Protein AF-A0A9C7SBJ3-F1 (afdb_monomer_lite)

Secondary structure (DSSP, 8-state):
---------TTS-----------HHHHHHHHHHHHHHHHHHHHHHHHHHHHHHHHHHHHHHTT-SHHHHHSPEESGGG-EE-SHHHHHHHHHHHHHHHHHHHHHHHHHHHHHHHTTTTTTT--SHHHHHHHHHHHHHHHHHHS-HHHHHHH-

pLDDT: mean 85.6, std 13.5, range [46.47, 98.31]

Radius of gyration: 31.0 Å; chains: 1; bounding box: 94×30×57 Å

Foldseek 3Di:
DDDDDDPDDPPPPPPPDPPPPPPPVVVVVVVVVVVVVVVVVVVVVVVVVCVVVVVCCVVVVVVDDPFQCCWDFDDVVVGDTHCPVVVVVVVVVVVVCCVPVVVVVVVLVCCLVPPLVVCPPDDDDVNVVSVVVVVVVVVVVPDDVVVVVPPD

Structure (mmCIF, N/CA/C/O backbone):
data_AF-A0A9C7SBJ3-F1
#
_entry.id   AF-A0A9C7SBJ3-F1
#
loop_
_atom_site.group_PDB
_atom_site.id
_atom_site.type_symbol
_atom_site.label_atom_id
_atom_site.label_alt_id
_atom_site.label_comp_id
_atom_site.label_asym_id
_atom_site.label_entity_id
_atom_site.label_seq_id
_atom_site.pdbx_PDB_ins_code
_atom_site.Cartn_x
_atom_site.Cartn_y
_atom_site.Cartn_z
_atom_site.occupancy
_atom_site.B_iso_or_equiv
_atom_site.auth_seq_id
_atom_site.auth_comp_id
_atom_site.auth_asym_id
_atom_site.auth_atom_id
_atom_site.pdbx_PDB_model_num
ATOM 1 N N . MET A 1 1 ? -69.947 -18.594 26.181 1.00 46.47 1 MET A N 1
ATOM 2 C CA . MET A 1 1 ? -70.410 -17.427 25.400 1.00 46.47 1 MET A CA 1
ATOM 3 C C . MET A 1 1 ? -69.215 -16.877 24.649 1.00 46.47 1 MET A C 1
ATOM 5 O O . MET A 1 1 ? -68.281 -16.397 25.271 1.00 46.47 1 MET A O 1
ATOM 9 N N . SER A 1 2 ? -69.204 -17.101 23.341 1.00 59.06 2 SER A N 1
ATOM 10 C CA . SER A 1 2 ? -68.100 -16.868 22.411 1.00 59.06 2 SER A CA 1
ATOM 11 C C . SER A 1 2 ? -68.526 -15.799 21.409 1.00 59.06 2 SER A C 1
ATOM 13 O O . SER A 1 2 ? -69.436 -16.054 20.620 1.00 59.06 2 SER A O 1
ATOM 15 N N . GLU A 1 3 ? -67.896 -14.627 21.424 1.00 59.25 3 GLU A N 1
ATOM 16 C CA . GLU A 1 3 ? -68.068 -13.660 20.337 1.00 59.25 3 GLU A CA 1
ATOM 17 C C . GLU A 1 3 ? -67.045 -13.917 19.215 1.00 59.25 3 GLU A C 1
ATOM 19 O O . GLU A 1 3 ? -65.870 -14.162 19.503 1.00 59.25 3 GLU A O 1
ATOM 24 N N . PRO A 1 4 ? -67.462 -13.892 17.934 1.00 60.47 4 PRO A N 1
ATOM 25 C CA . PRO A 1 4 ? -66.590 -14.184 16.805 1.00 60.47 4 PRO A CA 1
ATOM 26 C C . PRO A 1 4 ? -65.847 -12.937 16.299 1.00 60.47 4 PRO A C 1
ATOM 28 O O . PRO A 1 4 ? -66.398 -11.844 16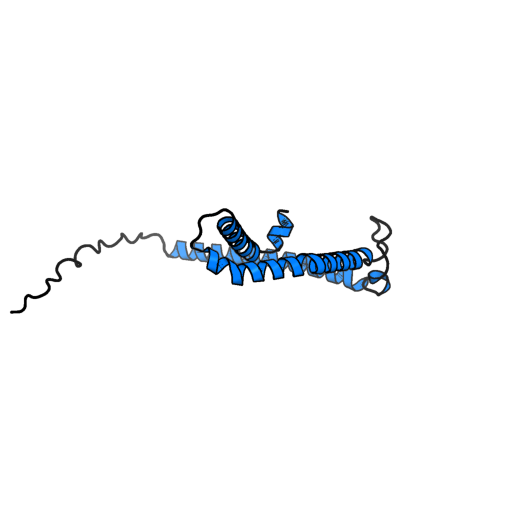.174 1.00 60.47 4 PRO A O 1
ATOM 31 N N . VAL A 1 5 ? -64.584 -13.144 15.923 1.00 64.62 5 VAL A N 1
ATOM 32 C CA . VAL A 1 5 ? -63.692 -12.168 15.282 1.00 64.62 5 VAL A CA 1
ATOM 33 C C . VAL A 1 5 ? -64.270 -11.712 13.934 1.00 64.62 5 VAL A C 1
ATOM 35 O O . VAL A 1 5 ? -64.332 -12.479 12.972 1.00 64.62 5 VAL A O 1
ATOM 38 N N . ARG A 1 6 ? -64.661 -10.436 13.827 1.00 64.25 6 ARG A N 1
ATOM 39 C CA . ARG A 1 6 ? -65.054 -9.801 12.557 1.00 64.25 6 ARG A CA 1
ATOM 40 C C . ARG A 1 6 ? -63.819 -9.386 11.753 1.00 64.25 6 ARG A C 1
ATOM 42 O O . ARG A 1 6 ? -63.300 -8.285 11.904 1.00 64.25 6 ARG A O 1
ATOM 49 N N . VAL A 1 7 ? -63.388 -10.255 10.840 1.00 60.97 7 VAL A N 1
ATOM 50 C CA . VAL A 1 7 ? -62.441 -9.921 9.763 1.00 60.97 7 VAL A CA 1
ATOM 51 C C . VAL A 1 7 ? -63.207 -9.197 8.650 1.00 60.97 7 VAL A C 1
ATOM 53 O O . VAL A 1 7 ? -63.716 -9.815 7.715 1.00 60.97 7 VAL A O 1
ATOM 56 N N . ILE A 1 8 ? -63.336 -7.875 8.758 1.00 63.19 8 ILE A N 1
ATOM 57 C CA . ILE A 1 8 ? -63.986 -7.031 7.746 1.00 63.19 8 ILE A CA 1
ATOM 58 C C . ILE A 1 8 ? -62.970 -5.995 7.263 1.00 63.19 8 ILE A C 1
ATOM 60 O O . ILE A 1 8 ? -62.528 -5.156 8.037 1.00 63.19 8 ILE A O 1
ATOM 64 N N . GLY A 1 9 ? -62.624 -6.036 5.970 1.00 62.47 9 GLY A N 1
ATOM 65 C CA . GLY A 1 9 ? -62.243 -4.804 5.268 1.00 62.47 9 GLY A CA 1
ATOM 66 C C . GLY A 1 9 ? -61.027 -4.799 4.342 1.00 62.47 9 GLY A C 1
ATOM 67 O O . GLY A 1 9 ? -60.886 -3.840 3.597 1.00 62.47 9 GLY A O 1
ATOM 68 N N . TRP A 1 10 ? -60.175 -5.827 4.272 1.00 57.22 10 TRP A N 1
ATOM 69 C CA . TRP A 1 10 ? -58.970 -5.741 3.414 1.00 57.22 10 TRP A CA 1
ATOM 70 C C . TRP A 1 10 ? -59.217 -5.937 1.906 1.00 57.22 10 TRP A C 1
ATOM 72 O O . TRP A 1 10 ? -58.283 -5.898 1.108 1.00 57.22 10 TRP A O 1
ATOM 82 N N . ARG A 1 11 ? -60.466 -6.145 1.469 1.00 63.94 11 ARG A N 1
ATOM 83 C CA . ARG A 1 11 ? -60.760 -6.549 0.082 1.00 63.94 11 ARG A CA 1
ATOM 84 C C . ARG A 1 11 ? -60.920 -5.420 -0.945 1.00 63.94 11 ARG A C 1
ATOM 86 O O . ARG A 1 11 ? -61.099 -5.748 -2.110 1.00 63.94 11 ARG A O 1
ATOM 93 N N . VAL A 1 12 ? -60.818 -4.133 -0.588 1.00 62.72 12 VAL A N 1
ATOM 94 C CA . VAL A 1 12 ? -61.255 -3.051 -1.509 1.00 62.72 12 VAL A CA 1
ATOM 95 C C . VAL A 1 12 ? -60.161 -2.075 -1.978 1.00 62.72 12 VAL A C 1
ATOM 97 O O . VAL A 1 12 ? -60.414 -1.280 -2.872 1.00 62.72 12 VAL A O 1
ATOM 100 N N . ALA A 1 13 ? -58.908 -2.166 -1.526 1.00 57.09 13 ALA A N 1
ATOM 101 C CA . ALA A 1 13 ? -57.881 -1.197 -1.950 1.00 57.09 13 ALA A CA 1
ATOM 102 C C . ALA A 1 13 ? -56.640 -1.798 -2.626 1.00 57.09 13 ALA A C 1
ATOM 104 O O . ALA A 1 13 ? -55.565 -1.209 -2.582 1.00 57.09 13 ALA A O 1
ATOM 105 N N . ARG A 1 14 ? -56.779 -2.907 -3.366 1.00 58.81 14 ARG A N 1
ATOM 106 C CA . ARG A 1 14 ? -55.873 -3.155 -4.504 1.00 58.81 14 ARG A CA 1
ATOM 107 C C . ARG A 1 14 ? -56.377 -2.358 -5.702 1.00 58.81 14 ARG A C 1
ATOM 109 O O . ARG A 1 14 ? -56.839 -2.918 -6.690 1.00 58.81 14 ARG A O 1
ATOM 116 N N . LYS A 1 15 ? -56.309 -1.026 -5.594 1.00 52.16 15 LYS A N 1
ATOM 117 C CA . LYS A 1 15 ? -56.366 -0.153 -6.766 1.00 52.16 15 LYS A CA 1
ATOM 118 C C . LYS A 1 15 ? -55.186 -0.587 -7.623 1.00 52.16 15 LYS A C 1
ATOM 120 O O . LYS A 1 15 ? -54.042 -0.380 -7.224 1.00 52.16 15 LYS A O 1
ATOM 125 N N . ALA A 1 16 ? -55.473 -1.306 -8.707 1.00 59.06 16 ALA A N 1
ATOM 126 C CA . ALA A 1 16 ? -54.475 -1.752 -9.658 1.00 59.06 16 ALA A CA 1
ATOM 127 C C . ALA A 1 16 ? -53.581 -0.551 -9.966 1.00 59.06 16 ALA A C 1
ATOM 129 O O . ALA A 1 16 ? -54.063 0.456 -10.490 1.00 59.06 16 ALA A O 1
ATOM 130 N N . MET A 1 17 ? -52.309 -0.622 -9.557 1.00 56.94 17 MET A N 1
ATOM 131 C CA . MET A 1 17 ? -51.326 0.352 -10.004 1.00 56.94 17 MET A CA 1
ATOM 132 C C . MET A 1 17 ? -51.444 0.379 -11.526 1.00 56.94 17 MET A C 1
ATOM 134 O O . MET A 1 17 ? -51.413 -0.700 -12.130 1.00 56.94 17 MET A O 1
ATOM 138 N N . PRO A 1 18 ? -51.653 1.550 -12.148 1.00 52.16 18 PRO A N 1
ATOM 139 C CA . PRO A 1 18 ? -51.673 1.634 -13.593 1.00 52.16 18 PRO A CA 1
ATOM 140 C C . PRO A 1 18 ? -50.345 1.059 -14.072 1.00 52.16 18 PRO A C 1
ATOM 142 O O . PRO A 1 18 ? -49.283 1.627 -13.827 1.00 52.16 18 PRO A O 1
ATOM 145 N N . GLN A 1 19 ? -50.414 -0.128 -14.674 1.00 59.88 19 GLN A N 1
ATOM 146 C CA . GLN A 1 19 ? -49.285 -0.761 -15.327 1.00 59.88 19 GLN A CA 1
ATOM 147 C C . GLN A 1 19 ? -48.855 0.237 -16.387 1.00 59.88 19 GLN A C 1
ATOM 149 O O . GLN A 1 19 ? -49.544 0.398 -17.397 1.00 59.88 19 GLN A O 1
ATOM 154 N N . ALA A 1 20 ? -47.778 0.978 -16.124 1.00 59.66 20 ALA A N 1
ATOM 155 C CA . ALA A 1 20 ? -47.183 1.827 -17.129 1.00 59.66 20 ALA A CA 1
ATOM 156 C C . ALA A 1 20 ? -46.892 0.900 -18.311 1.00 59.66 20 ALA A C 1
ATOM 158 O O . ALA A 1 20 ? -45.993 0.061 -18.238 1.00 59.66 20 ALA A O 1
ATOM 159 N N . LYS A 1 21 ? -47.688 1.008 -19.384 1.00 54.66 21 LYS A N 1
ATOM 160 C CA . LYS A 1 21 ? -47.468 0.335 -20.670 1.00 54.66 21 LYS A CA 1
ATOM 161 C C . LYS A 1 21 ? -46.233 0.948 -21.343 1.00 54.66 21 LYS A C 1
ATOM 163 O O . LYS A 1 21 ? -46.272 1.411 -22.475 1.00 54.66 21 LYS A O 1
ATOM 168 N N . SER A 1 22 ? -45.128 1.037 -20.616 1.00 62.22 22 SER A N 1
ATOM 169 C CA . SER A 1 22 ? -43.867 1.570 -21.085 1.00 62.22 22 SER A CA 1
ATOM 170 C C . SER A 1 22 ? -43.103 0.417 -21.715 1.00 62.22 22 SER A C 1
ATOM 172 O O . SER A 1 22 ? -42.598 -0.447 -21.002 1.00 62.22 22 SER 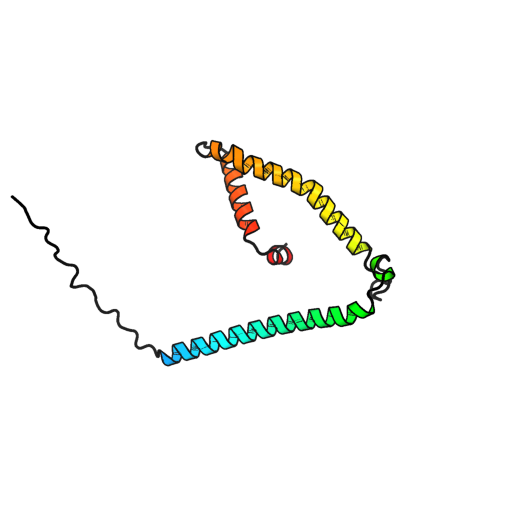A O 1
ATOM 174 N N . ASN A 1 23 ? -43.088 0.403 -23.047 1.00 67.75 23 ASN A N 1
ATOM 175 C CA . ASN A 1 23 ? -42.319 -0.460 -23.947 1.00 67.75 23 ASN A CA 1
ATOM 176 C C . ASN A 1 23 ? -41.276 -1.372 -23.265 1.00 67.75 23 ASN A C 1
ATOM 178 O O . ASN A 1 23 ? -40.088 -1.047 -23.209 1.00 67.75 23 ASN A O 1
ATOM 182 N N . LEU A 1 24 ? -41.715 -2.548 -22.803 1.00 77.00 24 LEU A N 1
ATOM 183 C CA . LEU A 1 24 ? -40.861 -3.568 -22.184 1.00 77.00 24 LEU A CA 1
ATOM 184 C C . LEU A 1 24 ? -39.705 -3.978 -23.114 1.00 77.00 24 LEU A C 1
ATOM 186 O O . LEU A 1 24 ? -38.568 -4.111 -22.674 1.00 77.00 24 LEU A O 1
ATOM 190 N N . ALA A 1 25 ? -39.973 -4.060 -24.422 1.00 79.25 25 ALA A N 1
ATOM 191 C CA . ALA A 1 25 ? -38.964 -4.329 -25.446 1.00 79.25 25 ALA A CA 1
ATOM 192 C C . ALA A 1 25 ? -37.867 -3.249 -25.506 1.00 79.25 25 ALA A C 1
ATOM 194 O O . ALA A 1 25 ? -36.688 -3.580 -25.613 1.00 79.25 25 ALA A O 1
ATOM 195 N N . ARG A 1 26 ? -38.224 -1.960 -25.364 1.00 82.94 26 ARG A N 1
ATOM 196 C CA . ARG A 1 26 ? -37.237 -0.867 -25.293 1.00 82.94 26 ARG A CA 1
ATOM 197 C C . ARG A 1 26 ? -36.416 -0.934 -24.009 1.00 82.94 26 ARG A C 1
ATOM 199 O O . ARG A 1 26 ? -35.221 -0.675 -24.063 1.00 82.94 26 ARG A O 1
ATOM 206 N N . ARG A 1 27 ? -37.023 -1.316 -22.879 1.00 83.69 27 ARG A N 1
ATOM 207 C CA . ARG A 1 27 ? -36.304 -1.511 -21.608 1.00 83.69 27 ARG A CA 1
ATOM 208 C C . ARG A 1 27 ? -35.307 -2.666 -21.692 1.00 83.69 27 ARG A C 1
ATOM 210 O O . ARG A 1 27 ? -34.163 -2.490 -21.298 1.00 83.69 27 ARG A O 1
ATOM 217 N N . HIS A 1 28 ? -35.695 -3.801 -22.274 1.00 87.50 28 HIS A N 1
ATOM 218 C CA . HIS A 1 28 ? -34.779 -4.925 -22.492 1.00 87.50 28 HIS A CA 1
ATOM 219 C C . HIS A 1 28 ? -33.654 -4.589 -23.479 1.00 87.50 28 HIS A C 1
ATOM 221 O O . HIS A 1 28 ? -32.517 -5.000 -23.257 1.00 87.50 28 HIS A O 1
ATOM 227 N N . LEU A 1 29 ? -33.937 -3.828 -24.542 1.00 89.44 29 LEU A N 1
ATOM 228 C CA . LEU A 1 29 ? -32.901 -3.364 -25.467 1.00 89.44 29 LEU A CA 1
ATOM 229 C C . LEU A 1 29 ? -31.931 -2.397 -24.777 1.00 89.44 29 LEU A C 1
ATOM 231 O O . LEU A 1 29 ? -30.724 -2.600 -24.854 1.00 89.44 29 LEU A O 1
ATOM 235 N N . ALA A 1 30 ? -32.448 -1.396 -24.060 1.00 91.12 30 ALA A N 1
ATOM 236 C CA . ALA A 1 30 ? -31.634 -0.448 -23.301 1.00 91.12 30 ALA A CA 1
ATOM 237 C C . ALA A 1 30 ? -30.771 -1.160 -22.251 1.00 91.12 30 ALA A C 1
ATOM 239 O O . ALA A 1 30 ? -29.589 -0.861 -22.132 1.00 91.12 30 ALA A O 1
ATOM 240 N N . GLN A 1 31 ? -31.328 -2.155 -21.554 1.00 93.44 31 GLN A N 1
ATOM 241 C CA . GLN A 1 31 ? -30.588 -2.997 -20.621 1.00 93.44 31 GLN A CA 1
ATOM 242 C C . GLN A 1 31 ? -29.462 -3.761 -21.331 1.00 93.44 31 GLN A C 1
ATOM 244 O O . GLN A 1 31 ? -28.321 -3.694 -20.888 1.00 93.44 31 GLN A O 1
ATOM 249 N N . LYS A 1 32 ? -29.739 -4.446 -22.449 1.00 93.94 32 LYS A N 1
ATOM 250 C CA . LYS A 1 32 ? -28.709 -5.181 -23.206 1.00 93.94 32 LYS A CA 1
ATOM 251 C C . LYS A 1 32 ? -27.593 -4.268 -23.703 1.00 93.94 32 LYS A C 1
ATOM 253 O O . LYS A 1 32 ? -26.430 -4.629 -23.574 1.00 93.94 32 LYS A O 1
ATOM 258 N N . VAL A 1 33 ? -27.938 -3.094 -24.231 1.00 96.31 33 VAL A N 1
ATOM 259 C CA . VAL A 1 33 ? -26.955 -2.102 -24.688 1.00 96.31 33 VAL A CA 1
ATOM 260 C C . VAL A 1 33 ? -26.134 -1.577 -23.511 1.00 96.31 33 VAL A C 1
ATOM 262 O O . VAL A 1 33 ? -24.913 -1.555 -23.603 1.00 96.31 33 VAL A O 1
ATOM 265 N N . ALA A 1 34 ? -26.766 -1.228 -22.386 1.00 94.50 34 ALA A N 1
ATOM 266 C CA . ALA A 1 34 ? -26.059 -0.772 -21.191 1.00 94.50 34 ALA A CA 1
ATOM 267 C C . ALA A 1 34 ? -25.085 -1.837 -20.665 1.00 94.50 34 ALA A C 1
ATOM 269 O O . ALA A 1 34 ? -23.915 -1.538 -20.448 1.00 94.50 34 ALA A O 1
ATOM 270 N N . PHE A 1 35 ? -25.525 -3.092 -20.535 1.00 95.56 35 PHE A N 1
ATOM 271 C CA . PHE A 1 35 ? -24.642 -4.187 -20.129 1.00 95.56 35 PHE A CA 1
ATOM 272 C C . PHE A 1 35 ? -23.526 -4.445 -21.148 1.00 95.56 35 PHE A C 1
ATOM 274 O O . PHE A 1 35 ? -22.394 -4.671 -20.737 1.00 95.56 35 PHE A O 1
ATOM 281 N N . ALA A 1 36 ? -23.801 -4.370 -22.454 1.00 96.62 36 ALA A N 1
ATOM 282 C CA . ALA A 1 36 ? -22.774 -4.520 -23.486 1.00 96.62 36 ALA A CA 1
ATOM 283 C C . ALA A 1 36 ? -21.716 -3.409 -23.410 1.00 96.62 36 ALA A C 1
ATOM 285 O O . ALA A 1 36 ? -20.526 -3.697 -23.494 1.00 96.62 36 ALA A O 1
ATOM 286 N N . LEU A 1 37 ? -22.133 -2.158 -23.194 1.00 97.44 37 LEU A N 1
ATOM 287 C CA . LEU A 1 37 ? -21.220 -1.028 -23.015 1.00 97.44 37 LEU A CA 1
ATOM 288 C C . LEU A 1 37 ? -20.392 -1.158 -21.732 1.00 97.44 37 LEU A C 1
ATOM 290 O O . LEU A 1 37 ? -19.193 -0.904 -21.768 1.00 97.44 37 LEU A O 1
ATOM 294 N N . LEU A 1 38 ? -20.999 -1.593 -20.623 1.00 97.50 38 LEU A N 1
ATOM 295 C CA . LEU A 1 38 ? -20.281 -1.847 -19.369 1.00 97.50 38 LEU A CA 1
ATOM 296 C C . LEU A 1 38 ? -19.237 -2.959 -19.533 1.00 97.50 38 LEU A C 1
ATOM 298 O O . LEU A 1 38 ? -18.098 -2.793 -19.101 1.00 97.50 38 LEU A O 1
ATOM 302 N N . TRP A 1 39 ? -19.597 -4.060 -20.197 1.00 97.62 39 TRP A N 1
ATOM 303 C CA . TRP A 1 39 ? -18.659 -5.141 -20.508 1.00 97.62 39 TRP A CA 1
ATOM 304 C C . TRP A 1 39 ? -17.535 -4.682 -21.431 1.00 97.62 39 TRP A C 1
ATOM 306 O O . TRP A 1 39 ? -16.380 -5.007 -21.176 1.00 97.62 39 TRP A O 1
ATOM 316 N N . LEU A 1 40 ? -17.850 -3.901 -22.467 1.00 97.88 40 LEU A N 1
ATOM 317 C CA . LEU A 1 40 ? -16.848 -3.348 -23.374 1.00 97.88 40 LEU A CA 1
ATOM 318 C C . LEU A 1 40 ? -15.883 -2.419 -22.629 1.00 97.88 40 LEU A C 1
ATOM 320 O O . LEU A 1 40 ? -14.674 -2.566 -22.772 1.00 97.88 40 LEU A O 1
ATOM 324 N N . ALA A 1 41 ? -16.397 -1.506 -21.803 1.00 97.50 41 ALA A N 1
ATOM 325 C CA . ALA A 1 41 ? -15.578 -0.602 -20.999 1.00 97.50 41 ALA A CA 1
ATOM 326 C C . ALA A 1 41 ? -14.670 -1.372 -20.026 1.00 97.50 41 ALA A C 1
ATOM 328 O O . ALA A 1 41 ? -13.475 -1.090 -19.946 1.00 97.50 41 ALA A O 1
ATOM 329 N N . GLY A 1 42 ? -15.213 -2.383 -19.338 1.00 97.62 42 GLY A N 1
ATOM 330 C CA . GLY A 1 42 ? -14.434 -3.263 -18.468 1.00 97.62 42 GLY A CA 1
ATOM 331 C C . GLY A 1 42 ? -13.349 -4.028 -19.229 1.00 97.62 42 GLY A C 1
ATOM 332 O O . GLY A 1 42 ? -12.207 -4.087 -18.780 1.00 97.62 42 GLY A O 1
ATOM 333 N N . LEU A 1 43 ? -13.673 -4.553 -20.413 1.00 98.12 43 LEU A N 1
ATOM 334 C CA . LEU A 1 43 ? -12.725 -5.279 -21.256 1.00 98.12 43 LEU A CA 1
ATOM 335 C C . LEU A 1 43 ? -11.609 -4.367 -21.769 1.00 98.12 43 LEU A C 1
ATOM 337 O O . LEU A 1 43 ? -10.451 -4.768 -21.738 1.00 98.12 43 LEU A O 1
ATOM 341 N N . VAL A 1 44 ? -11.926 -3.135 -22.174 1.00 98.25 44 VAL A N 1
ATOM 342 C CA . VAL A 1 44 ? -10.922 -2.135 -22.571 1.00 98.25 44 VAL A CA 1
ATOM 343 C C . VAL A 1 44 ? -9.998 -1.795 -21.400 1.00 98.25 44 VAL A C 1
ATOM 345 O O . VAL A 1 44 ? -8.783 -1.765 -21.584 1.00 98.25 44 VAL A O 1
ATOM 348 N N . ALA A 1 45 ? -10.537 -1.596 -20.193 1.00 97.50 45 ALA A N 1
ATOM 349 C CA . ALA A 1 45 ? -9.729 -1.319 -19.004 1.00 97.50 45 ALA A CA 1
ATOM 350 C C . ALA A 1 45 ? -8.778 -2.483 -18.666 1.00 97.50 45 ALA A C 1
ATOM 352 O O . ALA A 1 45 ? -7.587 -2.266 -18.440 1.00 97.50 45 ALA A O 1
ATOM 353 N N . VAL A 1 46 ? -9.278 -3.723 -18.688 1.00 98.12 46 VAL A N 1
ATOM 354 C CA . VAL A 1 46 ? -8.457 -4.924 -18.461 1.00 98.12 46 VAL A CA 1
ATOM 355 C C . VAL A 1 46 ? -7.419 -5.101 -19.570 1.00 98.12 46 VAL A C 1
ATOM 357 O O . VAL A 1 46 ? -6.264 -5.395 -19.277 1.00 98.12 46 VAL A O 1
ATOM 360 N N . ALA A 1 47 ? -7.787 -4.882 -20.833 1.00 98.12 47 ALA A N 1
ATOM 361 C CA . ALA A 1 47 ? -6.856 -4.963 -21.955 1.00 98.12 47 ALA A CA 1
ATOM 362 C C . ALA A 1 47 ? -5.729 -3.926 -21.836 1.00 98.12 47 ALA A C 1
ATOM 364 O O . ALA A 1 47 ? -4.569 -4.269 -22.048 1.00 98.12 47 ALA A O 1
ATOM 365 N N . ALA A 1 48 ? -6.041 -2.688 -21.438 1.00 97.62 48 ALA A N 1
ATOM 366 C CA . ALA A 1 48 ? -5.038 -1.656 -21.188 1.00 97.62 48 ALA A CA 1
ATOM 367 C C . ALA A 1 48 ? -4.098 -2.040 -20.032 1.00 97.62 48 ALA A C 1
ATOM 369 O O . ALA A 1 48 ? -2.881 -1.912 -20.167 1.00 97.62 48 ALA A O 1
ATOM 370 N N . LEU A 1 49 ? -4.640 -2.574 -18.930 1.00 97.19 49 LEU A N 1
ATOM 371 C CA . LEU A 1 49 ? -3.838 -3.085 -17.814 1.00 97.19 49 LEU A CA 1
ATOM 372 C C . LEU A 1 49 ? -2.883 -4.193 -18.278 1.00 97.19 49 LEU A C 1
ATOM 374 O O . LEU A 1 49 ? -1.685 -4.124 -18.010 1.00 97.19 49 LEU A O 1
ATOM 378 N N . LEU A 1 50 ? -3.397 -5.191 -19.001 1.00 98.19 50 LEU A N 1
ATOM 379 C CA . LEU A 1 50 ? -2.594 -6.296 -19.526 1.00 98.19 50 LEU A CA 1
ATOM 380 C C . LEU A 1 50 ? -1.538 -5.818 -20.525 1.00 98.19 50 LEU A C 1
ATOM 382 O O . LEU A 1 50 ? -0.429 -6.344 -20.517 1.00 98.19 50 LEU A O 1
ATOM 386 N N . ALA A 1 51 ? -1.845 -4.814 -21.348 1.00 97.94 51 ALA A N 1
ATOM 387 C CA . ALA A 1 51 ? -0.885 -4.235 -22.281 1.00 97.94 51 ALA A CA 1
ATOM 388 C C . ALA A 1 51 ? 0.285 -3.565 -21.547 1.00 97.94 51 ALA A C 1
ATOM 390 O O . ALA A 1 51 ? 1.440 -3.829 -21.877 1.00 97.94 51 ALA A O 1
ATOM 391 N N . VAL A 1 52 ? 0.004 -2.750 -20.522 1.00 97.44 52 VAL A N 1
ATOM 392 C CA . VAL A 1 52 ? 1.050 -2.091 -19.721 1.00 97.44 52 VAL A CA 1
ATOM 393 C C . VAL A 1 52 ? 1.883 -3.122 -18.965 1.00 97.44 52 VAL A C 1
ATOM 395 O O . VAL A 1 52 ? 3.109 -3.100 -19.055 1.00 97.44 52 VAL A O 1
ATOM 398 N N . VAL A 1 53 ? 1.237 -4.056 -18.262 1.00 97.38 53 VAL A N 1
ATOM 399 C CA . VAL A 1 53 ? 1.940 -5.111 -17.515 1.00 97.38 53 VAL A CA 1
ATOM 400 C C . VAL A 1 53 ? 2.777 -5.972 -18.461 1.00 97.38 53 VAL A C 1
ATOM 402 O O . VAL A 1 53 ? 3.951 -6.208 -18.191 1.00 97.38 53 VAL A O 1
ATOM 405 N N . GLY A 1 54 ? 2.210 -6.392 -19.593 1.00 97.69 54 GLY A N 1
ATOM 406 C CA . GLY A 1 54 ? 2.907 -7.191 -20.598 1.00 97.69 54 GLY A CA 1
ATOM 407 C C . GLY A 1 54 ? 4.120 -6.470 -21.184 1.00 97.69 54 GLY A C 1
ATOM 408 O O . GLY A 1 54 ? 5.190 -7.066 -21.279 1.00 97.69 54 GLY A O 1
ATOM 409 N N . TYR A 1 55 ? 3.987 -5.180 -21.505 1.00 96.25 55 TYR A N 1
ATOM 410 C CA . TYR A 1 55 ? 5.100 -4.356 -21.980 1.00 96.25 55 TYR A CA 1
ATOM 411 C C . TYR A 1 55 ? 6.224 -4.257 -20.941 1.00 96.25 55 TYR A C 1
ATOM 413 O O . TYR A 1 55 ? 7.387 -4.500 -21.264 1.00 96.25 55 TYR A O 1
ATOM 421 N N . VAL A 1 56 ? 5.882 -3.954 -19.683 1.00 94.81 56 VAL A N 1
ATOM 422 C CA . VAL A 1 56 ? 6.857 -3.842 -18.587 1.00 94.81 56 VAL A CA 1
ATOM 423 C C . VAL A 1 56 ? 7.568 -5.171 -18.342 1.00 94.81 56 VAL A C 1
ATOM 425 O O . VAL A 1 56 ? 8.783 -5.180 -18.175 1.00 94.81 56 VAL A O 1
ATOM 428 N N . VAL A 1 57 ? 6.848 -6.295 -18.356 1.00 95.88 57 VAL A N 1
ATOM 429 C CA . VAL A 1 57 ? 7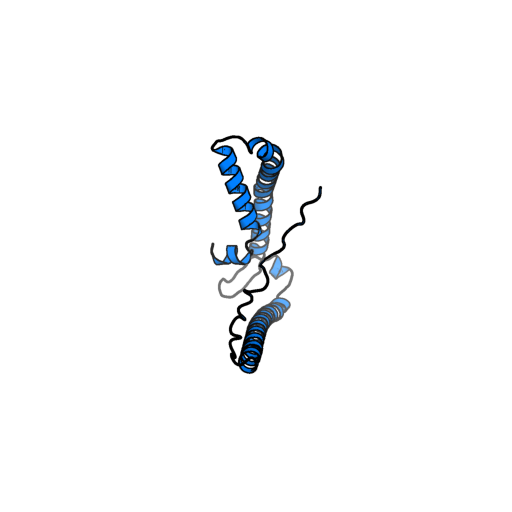.449 -7.624 -18.169 1.00 95.88 57 VAL A CA 1
ATOM 430 C C . VAL A 1 57 ? 8.364 -7.984 -19.337 1.00 95.88 57 VAL A C 1
ATOM 432 O O . VAL A 1 57 ? 9.478 -8.441 -19.099 1.00 95.88 57 VAL A O 1
ATOM 435 N N . ALA A 1 58 ? 7.937 -7.755 -20.581 1.00 95.38 58 ALA A N 1
ATOM 436 C CA . ALA A 1 58 ? 8.739 -8.073 -21.761 1.00 95.38 58 ALA A CA 1
ATOM 437 C C . ALA A 1 58 ? 10.063 -7.292 -21.789 1.00 95.38 58 ALA A C 1
ATOM 439 O O . ALA A 1 58 ? 11.107 -7.879 -22.068 1.00 95.38 58 ALA A O 1
ATOM 440 N N . GLN A 1 59 ? 10.028 -5.999 -21.451 1.00 91.06 59 GLN A N 1
ATOM 441 C CA . GLN A 1 59 ? 11.232 -5.165 -21.385 1.00 91.06 59 GLN A CA 1
ATOM 442 C C . GLN A 1 59 ? 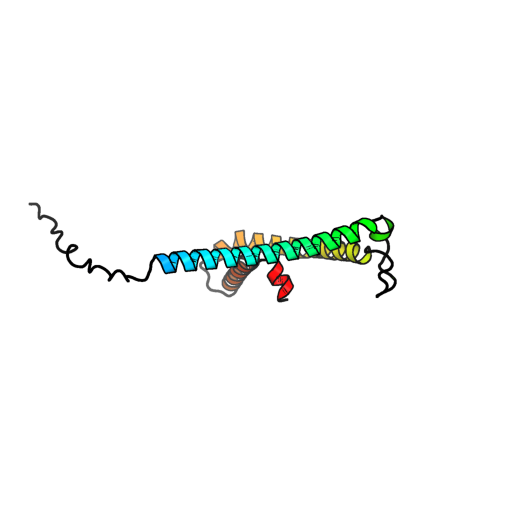12.066 -5.440 -20.129 1.00 91.06 59 GLN A C 1
ATOM 444 O O . GLN A 1 59 ? 13.291 -5.485 -20.186 1.00 91.06 59 GLN A O 1
ATOM 449 N N . GLY A 1 60 ? 11.415 -5.659 -18.987 1.00 89.38 60 GLY A N 1
ATOM 450 C CA . GLY A 1 60 ? 12.089 -5.911 -17.717 1.00 89.38 60 GLY A CA 1
ATOM 451 C C . GLY A 1 60 ? 12.818 -7.252 -17.694 1.00 89.38 60 GLY A C 1
ATOM 452 O O . GLY A 1 60 ? 13.952 -7.318 -17.230 1.00 89.38 60 GLY A O 1
ATOM 453 N N . ALA A 1 61 ? 12.218 -8.313 -18.243 1.00 90.94 61 ALA A N 1
ATOM 454 C CA . ALA A 1 61 ? 12.775 -9.667 -18.202 1.00 90.94 61 ALA A CA 1
ATOM 455 C C . ALA A 1 61 ? 14.175 -9.781 -18.828 1.00 90.94 61 ALA A C 1
ATOM 457 O O . ALA A 1 61 ? 14.964 -10.617 -18.398 1.00 90.94 61 ALA A O 1
ATOM 458 N N . GLN A 1 62 ? 14.501 -8.932 -19.805 1.00 88.38 62 GLN A N 1
ATOM 459 C CA . GLN A 1 62 ? 15.806 -8.928 -20.471 1.00 88.38 62 GLN A CA 1
ATOM 460 C C . GLN A 1 62 ? 16.926 -8.314 -19.617 1.00 88.38 62 GLN A C 1
ATOM 462 O O . GLN A 1 62 ? 18.101 -8.556 -19.883 1.00 88.38 62 GLN A O 1
ATOM 467 N N . VAL A 1 63 ? 16.573 -7.526 -18.598 1.00 86.69 63 VAL A N 1
ATOM 468 C CA . VAL A 1 63 ? 17.511 -6.723 -17.793 1.00 86.69 63 VAL A CA 1
ATOM 469 C C . VAL A 1 63 ? 17.666 -7.281 -16.370 1.00 86.69 63 VAL A C 1
ATOM 471 O O . VAL A 1 63 ? 18.572 -6.887 -15.639 1.00 86.69 63 VAL A O 1
ATOM 474 N N . ILE A 1 64 ? 16.819 -8.236 -15.965 1.00 89.94 64 ILE A N 1
ATOM 475 C CA . ILE A 1 64 ? 16.881 -8.845 -14.631 1.00 89.94 64 ILE A CA 1
ATOM 476 C C . ILE A 1 64 ? 18.129 -9.726 -14.514 1.00 89.94 64 ILE A C 1
ATOM 478 O O . ILE A 1 64 ? 18.199 -10.833 -15.043 1.00 89.94 64 ILE A O 1
ATOM 482 N N . ASN A 1 65 ? 19.102 -9.243 -13.750 1.00 91.25 65 ASN A N 1
ATOM 483 C CA . ASN A 1 65 ? 20.262 -9.996 -13.296 1.00 91.25 65 ASN A CA 1
ATOM 484 C C . ASN A 1 65 ? 20.625 -9.578 -11.860 1.00 91.25 65 ASN A C 1
ATOM 486 O O . ASN A 1 65 ? 20.035 -8.656 -11.293 1.00 91.25 65 ASN A O 1
ATOM 490 N N . LEU A 1 66 ? 21.578 -10.281 -11.246 1.00 91.62 66 LEU A N 1
ATOM 491 C CA . LEU A 1 66 ? 21.970 -10.011 -9.861 1.00 91.62 66 LEU A CA 1
ATOM 492 C C . LEU A 1 66 ? 22.550 -8.595 -9.690 1.00 91.62 66 LEU A C 1
ATOM 494 O O . LEU A 1 66 ? 22.267 -7.931 -8.693 1.00 91.62 66 LEU A O 1
ATOM 498 N N . ASP A 1 67 ? 23.293 -8.113 -10.687 1.00 91.69 67 ASP A N 1
ATOM 499 C CA . ASP A 1 67 ? 23.881 -6.773 -10.677 1.00 91.69 67 ASP A CA 1
ATOM 500 C C . ASP A 1 67 ? 22.801 -5.685 -10.700 1.00 91.69 67 ASP A C 1
ATOM 502 O O . ASP A 1 67 ? 22.891 -4.714 -9.951 1.00 91.69 67 ASP A O 1
ATOM 506 N N . PHE A 1 68 ? 21.731 -5.865 -11.474 1.00 91.00 68 PHE A N 1
ATOM 507 C CA . PHE A 1 68 ? 20.572 -4.975 -11.511 1.00 91.00 68 PHE A CA 1
ATOM 508 C C . PHE A 1 68 ? 19.852 -4.917 -10.158 1.00 91.00 68 PHE A C 1
ATOM 510 O O . PHE A 1 68 ? 19.372 -3.860 -9.753 1.00 91.00 68 PHE A O 1
ATOM 517 N N . LEU A 1 69 ? 19.794 -6.027 -9.419 1.00 92.38 69 LEU A N 1
ATOM 518 C CA . LEU A 1 69 ? 19.151 -6.054 -8.103 1.00 92.38 69 LEU A CA 1
ATOM 519 C C . LEU A 1 69 ? 20.008 -5.402 -7.011 1.00 92.38 69 LEU A C 1
ATOM 521 O O . LEU A 1 69 ? 19.462 -4.756 -6.118 1.00 92.38 69 LEU A O 1
ATOM 525 N N . LEU A 1 70 ? 21.332 -5.574 -7.059 1.00 94.06 70 LEU A N 1
ATOM 526 C CA . LEU A 1 70 ? 22.235 -5.186 -5.966 1.00 94.06 70 LEU A CA 1
ATOM 527 C C . LEU A 1 70 ? 22.950 -3.847 -6.192 1.00 94.06 70 LEU A C 1
ATOM 529 O O . LEU A 1 70 ? 23.407 -3.220 -5.232 1.00 94.06 70 LEU A O 1
ATOM 533 N N . THR A 1 71 ? 22.999 -3.350 -7.425 1.00 93.44 71 THR A N 1
ATOM 534 C CA . THR A 1 71 ? 23.649 -2.072 -7.738 1.00 93.44 71 THR A CA 1
ATOM 535 C C . THR A 1 71 ? 22.685 -0.901 -7.524 1.00 93.44 71 THR A C 1
ATOM 537 O O . THR A 1 71 ? 21.506 -1.006 -7.871 1.00 93.44 71 THR A O 1
ATOM 540 N N . PRO A 1 72 ? 23.148 0.234 -6.967 1.00 91.25 72 PRO A N 1
ATOM 541 C CA . PRO A 1 72 ? 22.327 1.437 -6.886 1.00 91.25 72 PRO A CA 1
ATOM 542 C C . PRO A 1 72 ? 22.010 1.995 -8.286 1.00 91.25 72 PRO A C 1
ATOM 544 O O . PRO A 1 72 ? 22.778 1.767 -9.230 1.00 91.25 72 PRO A O 1
ATOM 547 N N . PRO A 1 73 ? 20.914 2.756 -8.435 1.00 90.50 73 PRO A N 1
ATOM 548 C CA . PRO A 1 73 ? 20.602 3.450 -9.678 1.00 90.50 73 PRO A CA 1
ATOM 549 C C . PRO A 1 73 ? 21.691 4.485 -9.996 1.00 90.50 73 PRO A C 1
ATOM 551 O O . PRO A 1 73 ? 22.220 5.148 -9.097 1.00 90.50 73 PRO A O 1
ATOM 554 N N . ARG A 1 74 ? 22.047 4.615 -11.276 1.00 86.38 74 ARG A N 1
ATOM 555 C CA . ARG A 1 74 ? 23.065 5.539 -11.810 1.00 86.38 74 ARG A CA 1
ATOM 556 C C . ARG A 1 74 ? 22.542 6.222 -13.084 1.00 86.38 74 ARG A C 1
ATOM 558 O O . ARG A 1 74 ? 21.440 5.958 -13.540 1.00 86.38 74 ARG A O 1
ATOM 565 N N . GLY A 1 75 ? 23.282 7.188 -13.628 1.00 76.12 75 GLY A N 1
ATOM 566 C CA . GLY A 1 75 ? 22.956 7.792 -14.931 1.00 76.12 75 GLY A CA 1
ATOM 567 C C . GLY A 1 75 ? 21.717 8.710 -14.989 1.00 76.12 75 GLY A C 1
ATOM 568 O O . GLY A 1 75 ? 21.490 9.385 -15.991 1.00 76.12 75 GLY A O 1
ATOM 569 N N . GLY A 1 76 ? 20.923 8.818 -13.920 1.00 78.19 76 GLY A N 1
ATOM 570 C CA . GLY A 1 76 ? 19.755 9.703 -13.881 1.00 78.19 76 GLY A CA 1
ATOM 571 C C . GLY A 1 76 ? 18.732 9.334 -14.960 1.00 78.19 76 GLY A C 1
ATOM 572 O O . GLY A 1 76 ? 18.096 8.289 -14.878 1.00 78.19 76 GLY A O 1
ATOM 573 N N . LEU A 1 77 ? 18.587 10.184 -15.981 1.00 75.88 77 LEU A N 1
ATOM 574 C CA . LEU A 1 77 ? 17.675 9.964 -17.114 1.00 75.88 77 LEU A CA 1
ATOM 575 C C . LEU A 1 77 ? 18.178 8.904 -18.108 1.00 75.88 77 LEU A C 1
ATOM 577 O O . LEU A 1 77 ? 17.381 8.422 -18.908 1.00 75.88 77 LEU A O 1
ATOM 581 N N . SER A 1 78 ? 19.468 8.541 -18.079 1.00 76.56 78 SER A N 1
ATOM 582 C CA . SER A 1 78 ? 20.014 7.515 -18.981 1.00 76.56 78 SER A CA 1
ATOM 583 C C . SER A 1 78 ? 19.642 6.086 -18.573 1.00 76.56 78 SER A C 1
ATOM 585 O O . SER A 1 78 ? 19.860 5.164 -19.353 1.00 76.56 78 SER A O 1
ATOM 587 N N . GLY A 1 79 ? 19.037 5.900 -17.391 1.00 73.06 79 GLY A N 1
ATOM 588 C CA . GLY A 1 79 ? 18.510 4.606 -16.950 1.00 73.06 79 GLY A CA 1
ATOM 589 C C . GLY A 1 79 ? 19.586 3.565 -16.630 1.00 73.06 79 GLY A C 1
ATOM 590 O O . GLY A 1 79 ? 19.331 2.371 -16.745 1.00 73.06 79 GLY A O 1
ATOM 591 N N . GLU A 1 80 ? 20.789 3.999 -16.254 1.00 81.75 80 GLU A N 1
ATOM 592 C CA . GLU A 1 80 ? 21.902 3.105 -15.926 1.00 81.75 80 GLU A CA 1
ATOM 593 C C . GLU A 1 80 ? 21.848 2.603 -14.469 1.00 81.75 80 GLU A C 1
ATOM 595 O O . GLU A 1 80 ? 21.265 3.218 -13.579 1.00 81.75 80 GLU A O 1
ATOM 600 N N . GLY A 1 81 ? 22.514 1.485 -14.180 1.00 86.88 81 GLY A N 1
ATOM 601 C CA . GLY A 1 81 ? 22.577 0.919 -12.826 1.00 86.88 81 GLY A CA 1
ATOM 602 C C . GLY A 1 81 ? 21.396 0.008 -12.477 1.00 86.88 81 GLY A C 1
ATOM 603 O O . GLY A 1 81 ? 20.811 -0.627 -13.351 1.00 86.88 81 GLY A O 1
ATOM 604 N N . GLY A 1 82 ? 21.110 -0.119 -11.179 1.00 91.44 82 GLY A N 1
ATOM 605 C CA . GLY A 1 82 ? 20.142 -1.083 -10.646 1.00 91.44 82 GLY A CA 1
ATOM 606 C C . GLY A 1 82 ? 19.087 -0.477 -9.718 1.00 91.44 82 GLY A C 1
ATOM 607 O O . GLY A 1 82 ? 18.934 0.740 -9.626 1.00 91.44 82 GLY A O 1
ATOM 608 N N . ILE A 1 83 ? 18.346 -1.334 -9.014 1.00 93.19 83 ILE A N 1
ATOM 609 C CA . ILE A 1 83 ? 17.193 -0.963 -8.172 1.00 93.19 83 ILE A CA 1
ATOM 610 C C . ILE A 1 83 ? 17.435 -1.153 -6.669 1.00 93.19 83 ILE A C 1
ATOM 612 O O . ILE A 1 83 ? 16.487 -1.105 -5.877 1.00 93.19 83 ILE A O 1
ATOM 616 N N . SER A 1 84 ? 18.687 -1.358 -6.247 1.00 94.12 84 SER A N 1
ATOM 617 C CA . SER A 1 84 ? 18.988 -1.746 -4.863 1.00 94.12 84 SER A CA 1
ATOM 618 C C . SER A 1 84 ? 18.542 -0.711 -3.831 1.00 94.12 84 SER A C 1
ATOM 620 O O . SER A 1 84 ? 18.009 -1.081 -2.786 1.00 94.12 84 SER A O 1
ATOM 622 N N . THR A 1 85 ? 18.651 0.584 -4.148 1.00 94.31 85 THR A N 1
ATOM 623 C CA . THR A 1 85 ? 18.173 1.675 -3.283 1.00 94.31 85 THR A CA 1
ATOM 624 C C . THR A 1 85 ? 16.682 1.552 -2.979 1.00 94.31 85 THR A C 1
ATOM 626 O O . THR A 1 85 ? 16.279 1.729 -1.832 1.00 94.31 85 THR A O 1
ATOM 629 N N . THR A 1 86 ? 15.859 1.206 -3.973 1.00 94.25 86 THR A N 1
ATOM 630 C CA . THR A 1 86 ? 14.411 1.047 -3.784 1.00 94.25 86 THR A CA 1
ATOM 631 C C . THR A 1 86 ? 14.098 -0.201 -2.968 1.00 94.25 86 THR A C 1
ATOM 633 O O . THR A 1 86 ? 13.269 -0.136 -2.064 1.00 94.25 86 THR A O 1
ATOM 636 N N . ILE A 1 87 ? 14.796 -1.315 -3.211 1.00 95.62 87 ILE A N 1
ATOM 637 C CA . ILE A 1 87 ? 14.636 -2.540 -2.410 1.00 95.62 87 ILE A CA 1
ATOM 638 C C . ILE A 1 87 ? 14.940 -2.243 -0.940 1.00 95.62 87 ILE A C 1
ATOM 640 O O . ILE A 1 87 ? 14.105 -2.477 -0.066 1.00 95.62 87 ILE A O 1
ATOM 644 N N . VAL A 1 88 ? 16.102 -1.653 -0.670 1.00 96.38 88 VAL A N 1
ATOM 645 C CA . VAL A 1 88 ? 16.532 -1.295 0.682 1.00 96.38 88 VAL A CA 1
ATOM 646 C C . VAL A 1 88 ? 15.546 -0.319 1.330 1.00 96.38 88 VAL A C 1
ATOM 648 O O . VAL A 1 88 ? 15.128 -0.547 2.463 1.00 96.38 88 VAL A O 1
ATOM 651 N N . ALA A 1 89 ? 15.092 0.710 0.608 1.00 96.44 89 ALA A N 1
ATOM 652 C CA . ALA A 1 89 ? 14.095 1.655 1.108 1.00 96.44 89 ALA A CA 1
ATOM 653 C C . ALA A 1 89 ? 12.766 0.975 1.474 1.00 96.44 89 ALA A C 1
ATOM 655 O O . ALA A 1 89 ? 12.218 1.252 2.540 1.00 96.44 89 ALA A O 1
ATOM 656 N N . THR A 1 90 ? 12.262 0.058 0.639 1.00 96.81 90 THR A N 1
ATOM 657 C CA . THR A 1 90 ? 11.022 -0.678 0.943 1.00 96.81 90 THR A CA 1
ATOM 658 C C . THR A 1 90 ? 11.172 -1.563 2.176 1.00 96.81 90 THR A C 1
ATOM 660 O O . THR A 1 90 ? 10.287 -1.559 3.028 1.00 96.81 90 THR A O 1
ATOM 663 N N . LEU A 1 91 ? 12.305 -2.258 2.329 1.00 97.56 91 LEU A N 1
ATOM 664 C CA . LEU A 1 91 ? 12.579 -3.076 3.511 1.00 97.56 91 LEU A CA 1
ATOM 665 C C . LEU A 1 91 ? 12.677 -2.219 4.773 1.00 97.56 91 LEU A C 1
ATOM 667 O O . LEU A 1 91 ? 12.032 -2.539 5.770 1.00 97.56 91 LEU A O 1
ATOM 671 N N . TYR A 1 92 ? 13.425 -1.113 4.731 1.00 97.44 92 TYR A N 1
ATOM 672 C CA . TYR A 1 92 ? 13.511 -0.186 5.861 1.00 97.44 92 TYR A CA 1
ATOM 673 C C . TYR A 1 92 ? 12.141 0.366 6.248 1.00 97.44 92 TYR A C 1
ATOM 675 O O . TYR A 1 92 ? 11.809 0.371 7.433 1.00 97.44 92 TYR A O 1
ATOM 683 N N . LEU A 1 93 ? 11.339 0.792 5.269 1.00 97.19 93 LEU A N 1
ATOM 684 C CA . LEU A 1 93 ? 10.001 1.323 5.514 1.00 97.19 93 LEU A CA 1
ATOM 685 C C . LEU A 1 93 ? 9.101 0.262 6.148 1.00 97.19 93 LEU A C 1
ATOM 687 O O . LEU A 1 93 ? 8.520 0.518 7.196 1.00 97.19 93 LEU A O 1
ATOM 691 N N . VAL A 1 94 ? 9.038 -0.942 5.575 1.00 97.62 94 VAL A N 1
ATOM 692 C CA . VAL A 1 94 ? 8.213 -2.040 6.101 1.00 97.62 94 VAL A CA 1
ATOM 693 C C . VAL A 1 94 ? 8.635 -2.420 7.519 1.00 97.62 94 VAL A C 1
ATOM 695 O O . VAL A 1 94 ? 7.780 -2.535 8.396 1.00 97.62 94 VAL A O 1
ATOM 698 N N . LEU A 1 95 ? 9.936 -2.578 7.774 1.00 98.31 95 LEU A N 1
ATOM 699 C CA . LEU A 1 95 ? 10.440 -2.931 9.102 1.00 98.31 95 LEU A CA 1
ATOM 700 C C . LEU A 1 95 ? 10.115 -1.846 10.128 1.00 98.31 95 LEU A C 1
ATOM 702 O O . LEU A 1 95 ? 9.603 -2.157 11.203 1.00 98.31 95 LEU A O 1
ATOM 706 N N . LEU A 1 96 ? 10.355 -0.579 9.790 1.00 98.00 96 LEU A N 1
ATOM 707 C CA . LEU A 1 96 ? 10.040 0.545 10.666 1.00 98.00 96 LEU A CA 1
ATOM 708 C C . LEU A 1 96 ? 8.536 0.614 10.963 1.00 98.00 96 LEU A C 1
ATOM 710 O O . LEU A 1 96 ? 8.139 0.772 12.119 1.00 98.00 96 LEU A O 1
ATOM 714 N N . THR A 1 97 ? 7.698 0.442 9.938 1.00 97.19 97 THR A N 1
ATOM 715 C CA . THR A 1 97 ? 6.243 0.402 10.096 1.00 97.19 97 THR A CA 1
ATOM 716 C C . THR A 1 97 ? 5.822 -0.747 11.002 1.00 97.19 97 THR A C 1
ATOM 718 O O . THR A 1 97 ? 5.034 -0.517 11.911 1.00 97.19 97 THR A O 1
ATOM 721 N N . ILE A 1 98 ? 6.360 -1.956 10.835 1.00 97.88 98 ILE A N 1
ATOM 722 C CA . ILE A 1 98 ? 6.025 -3.094 11.704 1.00 97.88 98 ILE A CA 1
ATOM 723 C C . ILE A 1 98 ? 6.441 -2.809 13.150 1.00 97.88 98 ILE A C 1
ATOM 725 O O . ILE A 1 98 ? 5.627 -2.997 14.054 1.00 97.88 98 ILE A O 1
ATOM 729 N N . VAL A 1 99 ? 7.667 -2.329 13.372 1.00 98.19 99 VAL A N 1
ATOM 730 C CA . VAL A 1 99 ? 8.208 -2.065 14.716 1.00 98.19 99 VAL A CA 1
ATOM 731 C C . VAL A 1 99 ? 7.374 -1.035 15.475 1.00 98.19 99 VAL A C 1
ATOM 733 O O . VAL A 1 99 ? 7.194 -1.180 16.679 1.00 98.19 99 VAL A O 1
ATOM 736 N N . ILE A 1 100 ? 6.843 -0.018 14.794 1.00 97.69 100 ILE A N 1
ATOM 737 C CA . ILE A 1 100 ? 6.073 1.055 15.439 1.00 97.69 100 ILE A CA 1
ATOM 738 C C . ILE A 1 100 ? 4.570 0.750 15.439 1.00 97.69 100 ILE A C 1
ATOM 740 O O . ILE A 1 100 ? 3.920 0.797 16.484 1.00 97.69 100 ILE A O 1
ATOM 744 N N . ALA A 1 101 ? 3.995 0.435 14.278 1.00 96.56 101 ALA A N 1
ATOM 745 C CA . ALA A 1 101 ? 2.552 0.296 14.116 1.00 96.56 101 ALA A CA 1
ATOM 746 C C . ALA A 1 101 ? 2.007 -0.982 14.762 1.00 96.56 101 ALA A C 1
ATOM 748 O O . ALA A 1 101 ? 0.894 -0.956 15.279 1.00 96.56 101 ALA A O 1
ATOM 749 N N . THR A 1 102 ? 2.770 -2.081 14.788 1.00 97.38 102 THR A N 1
ATOM 750 C CA . THR A 1 102 ? 2.300 -3.344 15.385 1.00 97.38 102 THR A CA 1
ATOM 751 C C . THR A 1 102 ? 2.075 -3.235 16.893 1.00 97.38 102 THR A C 1
ATOM 753 O O . THR A 1 102 ? 0.959 -3.525 17.319 1.00 97.38 102 THR A O 1
ATOM 756 N N . PRO A 1 103 ? 3.043 -2.806 17.733 1.00 96.94 103 PRO A N 1
ATOM 757 C CA . PRO A 1 103 ? 2.798 -2.719 19.173 1.00 96.94 103 PRO A CA 1
ATOM 758 C C . PRO A 1 103 ? 1.694 -1.713 19.511 1.00 96.94 103 PRO A C 1
ATOM 760 O O . PRO A 1 103 ? 0.856 -1.994 20.368 1.00 96.94 103 PRO A O 1
ATOM 763 N N . LEU A 1 104 ? 1.634 -0.578 18.805 1.00 96.19 104 LEU A N 1
ATOM 764 C CA . LEU A 1 104 ? 0.566 0.407 18.989 1.00 96.19 104 LEU A CA 1
ATOM 765 C C . LEU A 1 104 ? -0.803 -0.144 18.568 1.00 96.19 104 LEU A C 1
ATOM 767 O O . LEU A 1 104 ? -1.777 0.010 19.302 1.00 96.19 104 LEU A O 1
ATOM 771 N N . GLY A 1 105 ? -0.878 -0.816 17.419 1.00 94.94 105 GLY A N 1
ATOM 772 C CA . GLY A 1 105 ? -2.105 -1.406 16.888 1.00 94.94 105 GLY A CA 1
ATOM 773 C C . GLY A 1 105 ? -2.626 -2.550 17.754 1.00 94.94 105 GLY A C 1
ATOM 774 O O . GLY A 1 105 ? -3.814 -2.585 18.066 1.00 94.94 105 GLY A O 1
ATOM 775 N N . VAL A 1 106 ? -1.742 -3.442 18.211 1.00 96.25 106 VAL A N 1
ATOM 776 C CA . VAL A 1 106 ? -2.094 -4.530 19.136 1.00 96.25 106 VAL A CA 1
ATOM 777 C C . VAL A 1 106 ? -2.540 -3.964 20.483 1.00 96.25 106 VAL A C 1
ATOM 779 O O . VAL A 1 106 ? -3.588 -4.365 20.985 1.00 96.25 106 VAL A O 1
ATOM 782 N N . GLY A 1 107 ? -1.813 -2.994 21.047 1.00 94.56 107 GLY A N 1
ATOM 783 C CA . GLY A 1 107 ? -2.203 -2.342 22.300 1.00 94.56 107 GLY A CA 1
ATOM 784 C C . GLY A 1 107 ? -3.571 -1.658 22.206 1.00 94.56 107 GLY A C 1
ATOM 785 O O . GLY A 1 107 ? -4.418 -1.836 23.084 1.00 94.56 107 GLY A O 1
ATOM 786 N N . ALA A 1 108 ? -3.825 -0.942 21.108 1.00 91.94 108 ALA A N 1
ATOM 787 C CA . ALA A 1 108 ? -5.122 -0.333 20.837 1.00 91.94 108 ALA A CA 1
ATOM 788 C C . ALA A 1 108 ? -6.227 -1.389 20.677 1.00 91.94 108 ALA A C 1
ATOM 790 O O . ALA A 1 108 ? -7.302 -1.233 21.251 1.00 91.94 108 ALA A O 1
ATOM 791 N N . ALA A 1 109 ? -5.968 -2.481 19.954 1.00 91.56 109 ALA A N 1
ATOM 792 C CA . ALA A 1 109 ? -6.935 -3.560 19.765 1.00 91.56 109 ALA A CA 1
ATOM 793 C C . ALA A 1 109 ? -7.311 -4.232 21.095 1.00 91.56 109 ALA A C 1
ATOM 795 O O . ALA A 1 109 ? -8.499 -4.385 21.378 1.00 91.56 109 ALA A O 1
ATOM 796 N N . VAL A 1 110 ? -6.326 -4.560 21.938 1.00 92.88 110 VAL A N 1
ATOM 797 C CA . VAL A 1 110 ? -6.561 -5.134 23.274 1.00 92.88 110 VAL A CA 1
ATOM 798 C C . VAL A 1 110 ? -7.389 -4.177 24.131 1.00 92.88 110 VAL A C 1
ATOM 800 O O . VAL A 1 110 ? -8.394 -4.588 24.708 1.00 92.88 110 VAL A O 1
ATOM 803 N N . TYR A 1 111 ? -7.032 -2.888 24.164 1.00 89.94 111 TYR A N 1
ATOM 804 C CA . TYR A 1 111 ? -7.790 -1.890 24.924 1.00 89.94 111 TYR A CA 1
ATOM 805 C C . TYR A 1 111 ? -9.242 -1.772 24.445 1.00 89.94 111 TYR A C 1
ATOM 807 O O . TYR A 1 111 ? -10.177 -1.733 25.248 1.00 89.94 111 TYR A O 1
ATOM 815 N N . LEU A 1 112 ? -9.438 -1.729 23.126 1.00 87.94 112 LEU A N 1
ATOM 816 C CA . LEU A 1 112 ? -10.759 -1.623 22.526 1.00 87.94 112 LEU A CA 1
ATOM 817 C C . LEU A 1 112 ? -11.605 -2.868 22.781 1.00 87.94 112 LEU A C 1
ATOM 819 O O . LEU A 1 112 ? -12.810 -2.715 22.947 1.00 87.94 112 LEU A O 1
ATOM 823 N N . VAL A 1 113 ? -11.038 -4.071 22.795 1.00 87.56 113 VAL A N 1
ATOM 824 C CA . VAL A 1 113 ? -11.806 -5.304 23.028 1.00 87.56 113 VAL A CA 1
ATOM 825 C C . VAL A 1 113 ? -12.156 -5.467 24.503 1.00 87.56 113 VAL A C 1
ATOM 827 O O . VAL A 1 113 ? -13.329 -5.673 24.811 1.00 87.56 113 VAL A O 1
ATOM 830 N N . GLU A 1 114 ? -11.179 -5.310 25.393 1.00 86.06 114 GLU A N 1
ATOM 831 C CA . GLU A 1 114 ? -11.348 -5.649 26.808 1.00 86.06 114 GLU A CA 1
ATOM 832 C C . GLU A 1 114 ? -12.050 -4.530 27.591 1.00 86.06 114 GLU A C 1
ATOM 834 O O . GLU A 1 114 ? -13.053 -4.752 28.264 1.00 86.06 114 GLU A O 1
ATOM 839 N N . TYR A 1 115 ? -11.589 -3.285 27.449 1.00 80.94 115 TYR A N 1
ATOM 840 C CA . TYR A 1 115 ? -12.018 -2.193 28.330 1.00 80.94 115 TYR A CA 1
ATOM 841 C C . TYR A 1 115 ? -13.159 -1.348 27.755 1.00 80.94 115 TYR A C 1
ATOM 843 O O . TYR A 1 115 ? -13.923 -0.736 28.503 1.00 80.94 115 TYR A O 1
ATOM 851 N N . ALA A 1 116 ? -13.333 -1.296 26.430 1.00 76.94 116 ALA A N 1
ATOM 852 C CA . ALA A 1 116 ? -14.391 -0.470 25.836 1.00 76.94 116 ALA A CA 1
ATOM 853 C C . ALA A 1 116 ? -15.810 -0.952 26.186 1.00 76.94 116 ALA A C 1
ATOM 855 O O . ALA A 1 116 ? -16.742 -0.144 26.195 1.00 76.94 116 ALA A O 1
ATOM 856 N N . GLY A 1 117 ? -15.988 -2.254 26.448 1.00 72.88 117 GLY A N 1
ATOM 857 C CA . GLY A 1 117 ? -17.278 -2.836 26.827 1.00 72.88 117 GLY A CA 1
ATOM 858 C C . GLY A 1 117 ? -17.780 -2.310 28.173 1.00 72.88 117 GLY A C 1
ATOM 859 O O . GLY A 1 117 ? -18.943 -1.921 28.292 1.00 72.88 117 GLY A O 1
ATOM 860 N N . GLU A 1 118 ? -16.882 -2.193 29.150 1.00 70.88 118 GLU A N 1
ATOM 861 C CA . GLU A 1 118 ? -17.173 -1.689 30.500 1.00 70.88 118 GLU A CA 1
ATOM 862 C C . GLU A 1 118 ? -17.574 -0.203 30.506 1.00 70.88 118 GLU A C 1
ATOM 864 O O . GLU A 1 118 ? -18.281 0.275 31.394 1.00 70.88 118 GLU A O 1
ATOM 869 N N . MET A 1 119 ? -17.157 0.549 29.485 1.00 69.12 119 MET A N 1
ATOM 870 C CA . MET A 1 119 ? -17.386 1.992 29.378 1.00 69.12 119 MET A CA 1
ATOM 871 C C . MET A 1 119 ? -18.725 2.369 28.731 1.00 69.12 119 MET A C 1
ATOM 873 O O . MET A 1 119 ? -19.083 3.549 28.715 1.00 69.12 119 MET A O 1
ATOM 877 N N . ARG A 1 120 ? -19.494 1.391 28.230 1.00 64.44 120 ARG A N 1
ATOM 878 C CA . ARG A 1 120 ? -20.690 1.592 27.388 1.00 64.44 120 ARG A CA 1
ATOM 879 C C . ARG A 1 120 ? -21.861 2.321 28.072 1.00 64.44 120 ARG A C 1
ATOM 881 O O . ARG A 1 120 ? -22.768 2.773 27.382 1.00 64.44 120 ARG A O 1
ATOM 888 N N . GLY A 1 121 ? -21.826 2.482 29.397 1.00 66.00 121 GLY A N 1
ATOM 889 C CA . GLY A 1 121 ? -22.815 3.239 30.182 1.00 66.00 121 GLY A CA 1
ATOM 890 C C . GLY A 1 121 ? -22.301 4.544 30.806 1.00 66.00 121 GLY A C 1
ATOM 891 O O . GLY A 1 121 ? -23.059 5.222 31.498 1.00 66.00 121 GLY A O 1
ATOM 892 N N . ARG A 1 122 ? -21.026 4.912 30.608 1.00 70.12 122 ARG A N 1
ATOM 893 C CA . ARG A 1 122 ? -20.435 6.129 31.191 1.00 70.12 122 ARG A CA 1
ATOM 894 C C . ARG A 1 122 ? -20.508 7.299 30.207 1.00 70.12 122 ARG A C 1
ATOM 896 O O . ARG A 1 122 ? -20.115 7.184 29.052 1.00 70.12 122 ARG A O 1
ATOM 903 N N . SER A 1 123 ? -20.956 8.456 30.688 1.00 71.00 123 SER A N 1
ATOM 904 C CA . SER A 1 123 ? -20.866 9.726 29.960 1.00 71.00 123 SER A CA 1
ATOM 905 C C . SER A 1 123 ? -19.501 10.368 30.224 1.00 71.00 123 SER A C 1
ATOM 907 O O . SER A 1 123 ? -19.191 10.703 31.365 1.00 71.00 123 SER A O 1
ATOM 909 N N . GLY A 1 124 ? -18.677 10.536 29.186 1.00 82.06 124 GLY A N 1
ATOM 910 C CA . GLY A 1 124 ? -17.357 11.167 29.292 1.00 82.06 124 GLY A CA 1
ATOM 911 C C . GLY A 1 124 ? -16.640 11.305 27.945 1.00 82.06 124 GLY A C 1
ATOM 912 O O . GLY A 1 124 ? -17.151 10.878 26.909 1.00 82.06 124 GLY A O 1
ATOM 913 N N . LEU A 1 125 ? -15.442 11.900 27.951 1.00 82.81 125 LEU A N 1
ATOM 914 C CA . LEU A 1 125 ? -14.620 12.086 26.744 1.00 82.81 125 LEU A CA 1
ATOM 915 C C . LEU A 1 125 ? -14.053 10.759 26.211 1.00 82.81 125 LEU A C 1
ATOM 917 O O . LEU A 1 125 ? -14.057 10.530 25.005 1.00 82.81 125 LEU A O 1
ATOM 921 N N . ILE A 1 126 ? -13.630 9.858 27.105 1.00 83.56 126 ILE A N 1
ATOM 922 C CA . ILE A 1 126 ? -12.974 8.592 26.736 1.00 83.56 126 ILE A CA 1
ATOM 923 C C . ILE A 1 126 ? -13.892 7.655 25.921 1.00 83.56 126 ILE A C 1
ATOM 925 O O . ILE A 1 126 ? -13.477 7.234 24.842 1.00 83.56 126 ILE A O 1
ATOM 929 N N . PRO A 1 127 ? -15.153 7.381 26.320 1.00 86.12 127 PRO A N 1
ATOM 930 C CA . PRO A 1 127 ? -16.056 6.537 25.528 1.00 86.12 127 PRO A CA 1
ATOM 931 C C . PRO A 1 127 ? -16.348 7.096 24.126 1.00 86.12 127 PRO A C 1
ATOM 933 O O . PRO A 1 127 ? -16.521 6.332 23.178 1.00 86.12 127 PRO A O 1
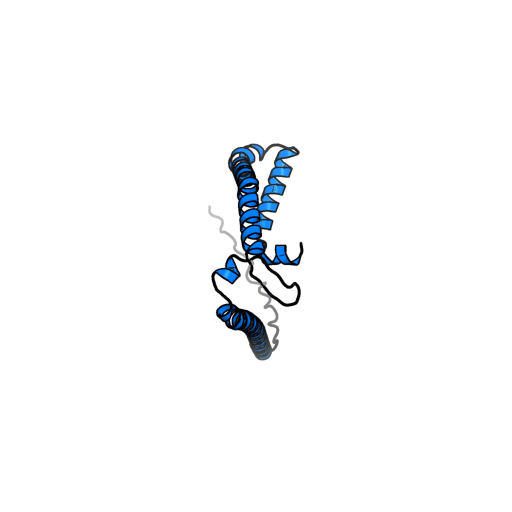ATOM 936 N N . ARG A 1 128 ? -16.363 8.430 23.967 1.00 85.00 128 ARG A N 1
ATOM 937 C CA . ARG A 1 128 ? -16.540 9.087 22.659 1.00 85.00 128 ARG A CA 1
ATOM 938 C C . ARG A 1 128 ? -15.325 8.895 21.756 1.00 85.00 128 ARG A C 1
ATOM 940 O O . ARG A 1 128 ? -15.503 8.577 20.585 1.00 85.00 128 ARG A O 1
ATOM 947 N N . LEU A 1 129 ? -14.112 9.042 22.296 1.00 89.00 129 LEU A N 1
ATOM 948 C CA . LEU A 1 129 ? -12.872 8.781 21.556 1.00 89.00 129 LEU A CA 1
ATOM 949 C C . LEU A 1 129 ? -12.791 7.321 21.103 1.00 89.00 129 LEU A C 1
ATOM 951 O O . LEU A 1 129 ? -12.455 7.056 19.955 1.00 89.00 129 LEU A O 1
ATOM 955 N N . VAL A 1 130 ? -13.173 6.383 21.970 1.00 89.00 130 VAL A N 1
ATOM 956 C CA . VAL A 1 130 ? -13.252 4.952 21.640 1.00 89.00 130 VAL A CA 1
ATOM 957 C C . VAL A 1 130 ? -14.276 4.676 20.536 1.00 89.00 130 VAL A C 1
ATOM 959 O O . VAL A 1 130 ? -13.989 3.919 19.609 1.00 89.00 130 VAL A O 1
ATOM 962 N N . GLY A 1 131 ? -15.456 5.303 20.602 1.00 88.12 131 GLY A N 1
ATOM 963 C CA . GLY A 1 131 ? -16.470 5.204 19.551 1.00 88.12 131 GLY A CA 1
ATOM 964 C C . GLY A 1 131 ? -15.978 5.743 18.206 1.00 88.12 131 GLY A C 1
ATOM 965 O O . GLY A 1 131 ? -16.141 5.077 17.186 1.00 88.12 131 GLY A O 1
ATOM 966 N N . LEU A 1 132 ? -15.313 6.903 18.212 1.00 90.69 132 LEU A N 1
ATOM 967 C CA . LEU A 1 132 ? -14.722 7.493 17.011 1.00 90.69 132 LEU A CA 1
ATOM 968 C C . LEU A 1 132 ? -13.588 6.628 16.448 1.00 90.69 132 LEU A C 1
ATOM 970 O O . LEU A 1 132 ? -13.525 6.428 15.241 1.00 90.69 132 LEU A O 1
ATOM 974 N N . ALA A 1 133 ? -12.728 6.078 17.307 1.00 91.31 133 ALA A N 1
ATOM 975 C CA . ALA A 1 133 ? -11.654 5.182 16.898 1.00 91.31 133 ALA A CA 1
ATOM 976 C C . ALA A 1 133 ? -12.203 3.905 16.247 1.00 91.31 133 ALA A C 1
ATOM 978 O O . ALA A 1 133 ? -11.729 3.523 15.184 1.00 91.31 133 ALA A O 1
ATOM 979 N N . ARG A 1 134 ? -13.238 3.278 16.825 1.00 90.12 134 ARG A N 1
ATOM 980 C CA . ARG A 1 134 ? -13.905 2.102 16.232 1.00 90.12 134 ARG A CA 1
ATOM 981 C C . ARG A 1 134 ? -14.521 2.423 14.876 1.00 90.12 134 ARG A C 1
ATOM 983 O O . ARG A 1 134 ? -14.249 1.717 13.913 1.00 90.12 134 ARG A O 1
ATOM 990 N N . PHE A 1 135 ? -15.275 3.518 14.791 1.00 92.44 135 PHE A N 1
ATOM 991 C CA . PHE A 1 135 ? -15.851 3.976 13.528 1.00 92.44 135 PHE A CA 1
ATOM 992 C C . PHE A 1 135 ? -14.769 4.259 12.476 1.00 92.44 135 PHE A C 1
ATOM 994 O O . PHE A 1 135 ? -14.901 3.865 11.318 1.00 92.44 135 PHE A O 1
ATOM 1001 N N . GLY A 1 136 ? -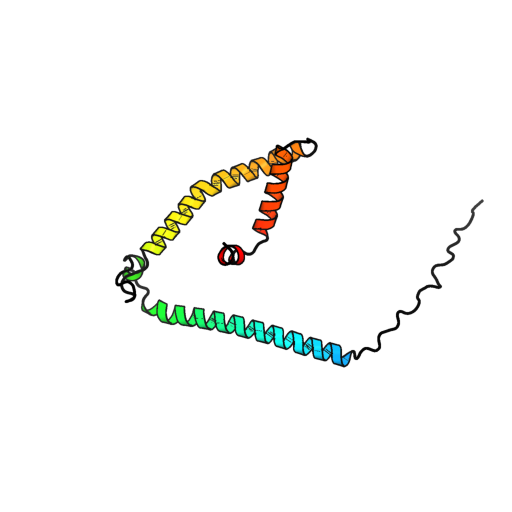13.673 4.902 12.886 1.00 92.75 136 GLY A N 1
ATOM 1002 C CA . GLY A 1 136 ? -12.517 5.158 12.037 1.00 92.75 136 GLY A CA 1
ATOM 1003 C C . GLY A 1 136 ? -11.876 3.868 11.537 1.00 92.75 136 GLY A C 1
ATOM 1004 O O . GLY A 1 136 ? -11.676 3.729 10.340 1.00 92.75 136 GLY A O 1
ATOM 1005 N N . VAL A 1 137 ? -11.619 2.897 12.415 1.00 91.94 137 VAL A N 1
ATOM 1006 C CA . VAL A 1 137 ? -11.046 1.592 12.042 1.00 91.94 137 VAL A CA 1
ATOM 1007 C C . VAL A 1 137 ? -11.964 0.829 11.086 1.00 91.94 137 VAL A C 1
ATOM 1009 O O . VAL A 1 137 ? -11.485 0.323 10.076 1.00 91.94 137 VAL A O 1
ATOM 1012 N N . GLU A 1 138 ? -13.271 0.782 11.352 1.00 92.94 138 GLU A N 1
ATOM 1013 C CA . GLU A 1 138 ? -14.254 0.147 10.461 1.00 92.94 138 GLU A CA 1
ATOM 1014 C C . GLU A 1 138 ? -14.287 0.822 9.083 1.00 92.94 138 GLU A C 1
ATOM 1016 O O . GLU A 1 138 ? -14.307 0.143 8.056 1.00 92.94 138 GLU A O 1
ATOM 1021 N N . THR A 1 139 ? -14.219 2.154 9.049 1.00 93.75 139 THR A N 1
ATOM 1022 C CA . THR A 1 139 ? -14.181 2.920 7.797 1.00 93.75 139 THR A CA 1
ATOM 1023 C C . THR A 1 139 ? -12.873 2.682 7.044 1.00 93.75 139 THR A C 1
ATOM 1025 O O . THR A 1 139 ? -12.901 2.387 5.853 1.00 93.75 139 THR A O 1
ATOM 1028 N N . LEU A 1 140 ? -11.726 2.754 7.725 1.00 91.94 140 LEU A N 1
ATOM 1029 C CA . LEU A 1 140 ? -10.407 2.536 7.126 1.00 91.94 140 LEU A CA 1
ATOM 1030 C C . LEU A 1 140 ? -10.260 1.113 6.579 1.00 91.94 140 LEU A C 1
ATOM 1032 O O . LEU A 1 140 ? -9.686 0.934 5.509 1.00 91.94 140 LEU A O 1
ATOM 1036 N N . ALA A 1 141 ? -10.810 0.116 7.276 1.00 91.06 141 ALA A N 1
ATOM 1037 C CA . ALA A 1 141 ? -10.808 -1.273 6.828 1.00 91.06 141 ALA A CA 1
ATOM 1038 C C . ALA A 1 141 ? -11.697 -1.504 5.593 1.00 91.06 141 ALA A C 1
ATOM 1040 O O . ALA A 1 141 ? -11.432 -2.417 4.812 1.00 91.06 141 ALA A O 1
ATOM 1041 N N . ALA A 1 142 ? -12.745 -0.695 5.409 1.00 93.19 142 ALA A N 1
ATOM 1042 C CA . ALA A 1 142 ? -13.645 -0.789 4.263 1.00 93.19 142 ALA A CA 1
ATOM 1043 C C . ALA A 1 142 ? -13.117 -0.068 3.008 1.00 93.19 142 ALA A C 1
ATOM 1045 O O . ALA A 1 142 ? -13.537 -0.391 1.894 1.00 93.19 142 ALA A O 1
ATOM 1046 N N . VAL A 1 143 ? -12.221 0.912 3.162 1.00 94.25 143 VAL A N 1
ATOM 1047 C CA . VAL A 1 143 ? -11.677 1.686 2.038 1.00 94.25 143 VAL A CA 1
ATOM 1048 C C . VAL A 1 143 ? -10.645 0.852 1.261 1.00 94.25 143 VAL A C 1
ATOM 1050 O O . VAL A 1 143 ? -9.681 0.356 1.845 1.00 94.25 143 VAL A O 1
ATOM 1053 N N . PRO A 1 144 ? -10.780 0.719 -0.073 1.00 91.44 144 PRO A N 1
ATOM 1054 C CA . PRO A 1 144 ? -9.771 0.057 -0.894 1.00 91.44 144 PRO A CA 1
ATOM 1055 C C . PRO A 1 144 ? -8.427 0.795 -0.834 1.00 91.44 144 PRO A C 1
ATOM 1057 O O . PRO A 1 144 ? -8.384 2.014 -0.991 1.00 91.44 144 PRO A O 1
ATOM 1060 N N . TYR A 1 145 ? -7.313 0.068 -0.705 1.00 91.25 145 TYR A N 1
ATOM 1061 C CA . TYR A 1 145 ? -5.984 0.676 -0.523 1.00 91.25 145 TYR A CA 1
ATOM 1062 C C . TYR A 1 145 ? -5.563 1.640 -1.649 1.00 91.25 145 TYR A C 1
ATOM 1064 O O . TYR A 1 145 ? -4.810 2.582 -1.413 1.00 91.25 145 TYR A O 1
ATOM 1072 N N . ILE A 1 146 ? -6.077 1.443 -2.869 1.00 92.19 146 ILE A N 1
ATOM 1073 C CA . ILE A 1 146 ? -5.805 2.321 -4.016 1.00 92.19 146 ILE A CA 1
ATOM 1074 C C . ILE A 1 146 ? -6.320 3.751 -3.797 1.00 92.19 146 ILE A C 1
ATOM 1076 O O . ILE A 1 146 ? -5.736 4.700 -4.310 1.00 92.19 146 ILE A O 1
ATOM 1080 N N . ILE A 1 147 ? -7.385 3.917 -3.007 1.00 93.00 147 ILE A N 1
ATOM 1081 C CA . ILE A 1 147 ? -7.965 5.225 -2.690 1.00 93.00 147 ILE A CA 1
ATOM 1082 C C . ILE A 1 147 ? -7.016 6.008 -1.783 1.00 93.00 147 ILE A C 1
ATOM 1084 O O . ILE A 1 147 ? -6.744 7.171 -2.068 1.00 93.00 147 ILE A O 1
ATOM 1088 N N . PHE A 1 148 ? -6.442 5.362 -0.761 1.00 87.75 148 PHE A N 1
ATOM 1089 C CA . PHE A 1 148 ? -5.414 5.988 0.078 1.00 87.75 148 PHE A CA 1
ATOM 1090 C C . PHE A 1 148 ? -4.195 6.420 -0.749 1.00 87.75 148 PHE A C 1
ATOM 1092 O O . PHE A 1 148 ? -3.651 7.492 -0.523 1.00 87.75 148 PHE A O 1
ATOM 1099 N N . GLY A 1 149 ? -3.806 5.630 -1.756 1.00 86.44 149 GLY A N 1
ATOM 1100 C CA . GLY A 1 149 ? -2.708 5.993 -2.656 1.00 86.44 149 GLY A CA 1
ATOM 1101 C C . GLY A 1 149 ? -3.010 7.170 -3.594 1.00 86.44 149 GLY A C 1
ATOM 1102 O O . GLY A 1 149 ? -2.094 7.908 -3.942 1.00 86.44 149 GLY A O 1
ATOM 1103 N N . LEU A 1 150 ? -4.268 7.347 -4.018 1.00 91.75 150 LEU A N 1
ATOM 1104 C CA . LEU A 1 150 ? -4.659 8.384 -4.982 1.00 91.75 150 LEU A CA 1
ATOM 1105 C C . LEU A 1 150 ? -4.937 9.746 -4.332 1.00 91.75 150 LEU A C 1
ATOM 1107 O O . LEU A 1 150 ? -4.631 10.773 -4.935 1.00 91.75 150 LEU A O 1
ATOM 1111 N N . PHE A 1 151 ? -5.561 9.761 -3.153 1.00 85.44 151 PHE A N 1
ATOM 1112 C CA . PHE A 1 151 ? -6.060 10.998 -2.542 1.00 85.44 151 PHE A CA 1
ATOM 1113 C C . PHE A 1 151 ? -5.136 11.614 -1.490 1.00 85.44 151 PHE A C 1
ATOM 1115 O O . PHE A 1 151 ? -5.314 12.797 -1.217 1.00 85.44 151 PHE A O 1
ATOM 1122 N N . GLY A 1 152 ? -4.149 10.867 -0.980 1.00 61.19 152 GLY A N 1
ATOM 1123 C CA . GLY A 1 152 ? -3.190 11.362 0.015 1.00 61.19 152 GLY A CA 1
ATOM 1124 C C . GLY A 1 152 ? -3.838 11.676 1.354 1.00 61.19 152 GLY A C 1
ATOM 1125 O O . GLY A 1 152 ? -4.236 12.843 1.555 1.00 61.19 152 GLY A O 1
#

Sequence (152 aa):
MSEPVRVIGWRVARKAMPQAKSNLARRHLAQKVAFALLWLAGLVAVAALLAVVGYVVAQGAQVINLDFLLTPPRGGLSGEGGISTTIVATLYLVLLTIVIATPLGVGAAVYLVEYAGEMRGRSGLIPRLVGLARFGVETLAAVPYIIFGLFG